Protein AF-A0A432VBC2-F1 (afdb_monomer)

Solvent-accessible surface area (backbone atoms only — not comparable to full-atom values): 9838 Å² total; per-residue (Å²): 140,80,86,86,80,74,82,77,76,83,78,75,74,73,77,73,77,77,76,70,51,70,34,58,51,50,36,51,33,44,77,70,64,77,43,57,93,81,59,48,71,68,57,42,30,74,75,68,37,83,81,36,62,68,43,46,48,53,22,44,43,55,46,12,34,70,56,11,18,42,37,35,25,32,56,74,73,73,9,32,51,72,54,74,45,86,41,68,67,72,91,76,52,65,67,57,53,48,61,69,42,47,63,59,52,52,54,52,50,53,52,51,53,49,55,53,55,75,70,49,62,98,84,70,77,83,91,63,80,79,76,68,44,40,34,41,33,26,39,30,56,68,74,91,51,84,87,44,34,39,72,54,45,66,74,60,28,43,83,71,46,75,51,75,92

Radius of gyration: 25.0 Å; Cα contacts (8 Å, |Δi|>4): 204; chains: 1; bounding box: 73×40×91 Å

Sequence (165 aa):
MIDTTVPAANNRIRRKAFRLSKIDDIYRDLVAGEISVRTTLADLCARYGSDPWRDYKEALRDYGCDHGCLVMADDENGGRYVSMMEHFGGDITPEEAGAYFSARLAEYRERDKAAEIESLPDNVVRLHPPKRTRFSIYRLPIGDYSKDTTAFFEERGEFIWQTYA

Mean predicted aligned error: 11.87 Å

Secondary structure (DSSP, 8-state):
---------------------HHHHHHHHHHTTSS-TT--HHHHHHHH-S--HHHHHHHHHHHHHHHEEEEEEETTTTSEEEEEEEE-SS---HHHHHHHHHHHHHHHHHHHHHHHHHHS-TT---SSPPPPPEEEEEEEESS--TT--HHHHHHHSEEEEEEE-

Nearest PDB structures (foldseek):
  3t1r-assembly2_C  TM=2.236E-01  e=2.929E+00  Thermus thermophilus HB8
  3t1x-assembly1_A-2  TM=2.284E-01  e=4.773E+00  Thermus thermophilus HB8
  3t1q-assembly1_B  TM=2.571E-01  e=7.777E+00  Thermus thermophilus HB8
  1j3w-assembly1_B  TM=2.234E-01  e=6.476E+00  Thermus thermophilus HB8

Foldseek 3Di:
DDDDDDPPDPPPPVPPPPPDDLLRVLLVCCVVVVDFLPRDPVNLCVVRNPDCLVSNLVSFAVLLQAAWWKWKFWVVVQQFTQDIGDHHHDADAPVRVCVVCVVSVVVSVVVVVVVVVVPDDPPDDDPDDPDWTKMWMWRGHDDDCRPPGNVSRVSRTDTRDMDTD

Organism: NCBI:txid1851146

pLDDT: mean 76.45, std 17.21, range [32.84, 96.25]

Structure (mmCIF, N/CA/C/O backbone):
data_AF-A0A432VBC2-F1
#
_entry.id   AF-A0A432VBC2-F1
#
loop_
_atom_site.group_PDB
_atom_site.id
_atom_site.type_symbol
_atom_site.label_atom_id
_atom_site.label_alt_id
_atom_site.label_comp_id
_atom_site.label_asym_id
_atom_site.label_entity_id
_atom_site.label_seq_id
_atom_site.pdbx_PDB_ins_code
_atom_site.Cartn_x
_atom_site.Cartn_y
_atom_site.Cartn_z
_atom_site.occupancy
_atom_site.B_iso_or_equiv
_atom_site.auth_seq_id
_atom_site.auth_comp_id
_atom_site.auth_asym_id
_atom_site.auth_atom_id
_atom_site.pdbx_PDB_model_num
ATOM 1 N N . MET A 1 1 ? 45.782 -6.402 -60.270 1.00 43.72 1 MET A N 1
ATOM 2 C CA . MET A 1 1 ? 44.989 -7.436 -59.578 1.00 43.72 1 MET A CA 1
ATOM 3 C C . MET A 1 1 ? 45.781 -7.889 -58.368 1.00 43.72 1 MET A C 1
ATOM 5 O O . MET A 1 1 ? 46.737 -8.630 -58.535 1.00 43.72 1 MET A O 1
ATOM 9 N N . ILE A 1 2 ? 45.450 -7.366 -57.188 1.00 42.56 2 ILE A N 1
ATOM 10 C CA . ILE A 1 2 ? 45.878 -7.933 -55.906 1.00 42.56 2 ILE A CA 1
ATOM 11 C C . ILE A 1 2 ? 44.597 -8.071 -55.096 1.00 42.56 2 ILE A C 1
ATOM 13 O O . ILE A 1 2 ? 43.849 -7.107 -54.926 1.00 42.56 2 ILE A O 1
ATOM 17 N N . ASP A 1 3 ? 44.326 -9.320 -54.752 1.00 32.84 3 ASP A N 1
ATOM 18 C CA . ASP A 1 3 ? 43.091 -9.826 -54.184 1.00 32.84 3 ASP A CA 1
ATOM 19 C C . ASP A 1 3 ? 42.900 -9.316 -52.750 1.00 32.84 3 ASP A C 1
ATOM 21 O O . ASP A 1 3 ? 43.8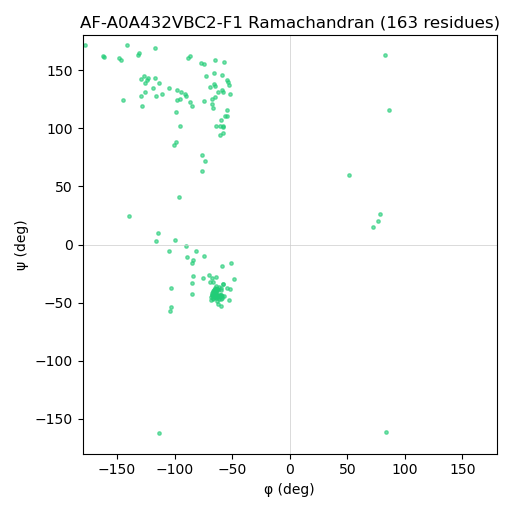40 -9.261 -51.954 1.00 32.84 3 ASP A O 1
ATOM 25 N N . THR A 1 4 ? 41.681 -8.884 -52.446 1.00 43.62 4 THR A N 1
ATOM 26 C CA . THR A 1 4 ? 41.294 -8.238 -51.188 1.00 43.62 4 THR A CA 1
ATOM 27 C C . THR A 1 4 ? 40.605 -9.274 -50.311 1.00 43.62 4 THR A C 1
ATOM 29 O O . THR A 1 4 ? 39.383 -9.381 -50.301 1.00 43.62 4 THR A O 1
ATOM 32 N N . THR A 1 5 ? 41.364 -10.052 -49.542 1.00 44.12 5 THR A N 1
ATOM 33 C CA . THR A 1 5 ? 40.774 -10.938 -48.528 1.00 44.12 5 THR A CA 1
ATOM 34 C C . THR A 1 5 ? 40.853 -10.285 -47.156 1.00 44.12 5 THR A C 1
ATOM 36 O O . THR A 1 5 ? 41.808 -10.466 -46.402 1.00 44.12 5 THR A O 1
ATOM 39 N N . VAL A 1 6 ? 39.820 -9.501 -46.848 1.00 47.31 6 VAL A N 1
ATOM 40 C CA . VAL A 1 6 ? 39.479 -9.073 -45.487 1.00 47.31 6 VAL A CA 1
ATOM 41 C C . VAL A 1 6 ? 39.093 -10.325 -44.688 1.00 47.31 6 VAL A C 1
ATOM 43 O O . VAL A 1 6 ? 38.211 -11.063 -45.135 1.00 47.31 6 VAL A O 1
ATOM 46 N N . PRO A 1 7 ? 39.691 -10.607 -43.518 1.00 42.50 7 PRO A N 1
ATOM 47 C CA . PRO A 1 7 ? 39.194 -11.678 -42.672 1.00 42.50 7 PRO A CA 1
ATOM 48 C C . PRO A 1 7 ? 37.813 -11.282 -42.145 1.00 42.50 7 PRO A C 1
ATOM 50 O O . PRO A 1 7 ? 37.660 -10.284 -41.440 1.00 42.50 7 PRO A O 1
ATOM 53 N N . ALA A 1 8 ? 36.800 -12.067 -42.514 1.00 43.44 8 ALA A N 1
ATOM 54 C CA . ALA A 1 8 ? 35.448 -11.937 -41.999 1.00 43.44 8 ALA A CA 1
ATOM 55 C C . ALA A 1 8 ? 35.488 -12.033 -40.469 1.00 43.44 8 ALA A C 1
ATOM 57 O O . ALA A 1 8 ? 35.775 -13.089 -39.897 1.00 43.44 8 ALA A O 1
ATOM 58 N N . ALA A 1 9 ? 35.221 -10.904 -39.813 1.00 41.41 9 ALA A N 1
ATOM 59 C CA . ALA A 1 9 ? 35.024 -10.828 -38.380 1.00 41.41 9 ALA A CA 1
ATOM 60 C C . ALA A 1 9 ? 33.926 -11.823 -37.999 1.00 41.41 9 ALA A C 1
ATOM 62 O O . ALA A 1 9 ? 32.756 -11.665 -38.354 1.00 41.41 9 ALA A O 1
ATOM 63 N N . ASN A 1 10 ? 34.325 -12.879 -37.298 1.00 40.78 10 ASN A N 1
ATOM 64 C CA . ASN A 1 10 ? 33.444 -13.920 -36.804 1.00 40.78 10 ASN A CA 1
ATOM 65 C C . ASN A 1 10 ? 32.649 -13.346 -35.617 1.00 40.78 10 ASN A C 1
ATOM 67 O O . ASN A 1 10 ? 32.904 -13.649 -34.454 1.00 40.78 10 ASN A O 1
ATOM 71 N N . ASN A 1 11 ? 31.703 -12.452 -35.918 1.00 37.69 11 ASN A N 1
ATOM 72 C CA . ASN A 1 11 ? 30.817 -11.791 -34.968 1.00 37.69 11 ASN A CA 1
ATOM 73 C C . ASN A 1 11 ? 29.715 -12.765 -34.527 1.00 37.69 11 ASN A C 1
ATOM 75 O O . ASN A 1 11 ? 28.521 -12.555 -34.733 1.00 37.69 11 ASN A O 1
ATOM 79 N N . ARG A 1 12 ? 30.110 -13.858 -33.867 1.00 38.84 12 ARG A N 1
ATOM 80 C CA . ARG A 1 12 ? 29.201 -14.584 -32.980 1.00 38.84 12 ARG A CA 1
ATOM 81 C C . ARG A 1 12 ? 29.088 -13.782 -31.693 1.00 38.84 12 ARG A C 1
ATOM 83 O O . ARG A 1 12 ? 29.667 -14.137 -30.668 1.00 38.84 12 ARG A O 1
ATOM 90 N N . ILE A 1 13 ? 28.312 -12.700 -31.757 1.00 41.78 13 ILE A N 1
ATOM 91 C CA . ILE A 1 13 ? 27.735 -12.075 -30.571 1.00 41.78 13 ILE A CA 1
ATOM 92 C C . ILE A 1 13 ? 26.862 -13.158 -29.939 1.00 41.78 13 ILE A C 1
ATOM 94 O O . ILE A 1 13 ? 25.719 -13.386 -30.335 1.00 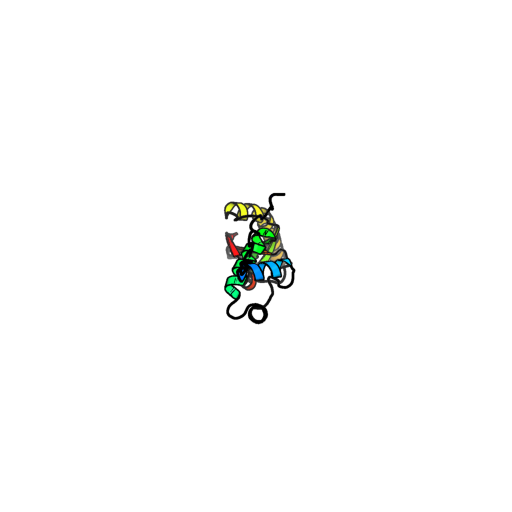41.78 13 ILE A O 1
ATOM 98 N N . ARG A 1 14 ? 27.437 -13.897 -28.986 1.00 39.81 14 ARG A N 1
ATOM 99 C CA . ARG A 1 14 ? 26.673 -14.719 -28.057 1.00 39.81 14 ARG A CA 1
ATOM 100 C C . ARG A 1 14 ? 25.734 -13.748 -27.356 1.00 39.81 14 ARG A C 1
ATOM 102 O O . ARG A 1 14 ? 26.172 -13.011 -26.476 1.00 39.81 14 ARG A O 1
ATOM 109 N N . ARG A 1 15 ? 24.464 -13.712 -27.767 1.00 40.88 15 ARG A N 1
ATOM 110 C CA . ARG A 1 15 ? 23.404 -13.083 -26.982 1.00 40.88 15 ARG A CA 1
ATOM 111 C C . ARG A 1 15 ? 23.406 -13.807 -25.638 1.00 40.88 15 ARG A C 1
ATOM 113 O O . ARG A 1 15 ? 22.872 -14.907 -25.528 1.00 40.88 15 ARG A O 1
ATOM 120 N N . LYS A 1 16 ? 24.090 -13.245 -24.637 1.00 38.31 16 LYS A N 1
ATOM 121 C CA . LYS A 1 16 ? 23.841 -13.601 -23.244 1.00 38.31 16 LYS A CA 1
ATOM 122 C C . LYS A 1 16 ? 22.377 -13.250 -23.035 1.00 38.31 16 LYS A C 1
ATOM 124 O O . LYS A 1 16 ? 22.033 -12.073 -23.039 1.00 38.31 16 LYS A O 1
ATOM 129 N N . ALA A 1 17 ? 21.522 -14.262 -22.945 1.00 40.94 17 ALA A N 1
ATOM 130 C CA . ALA A 1 17 ? 20.209 -14.076 -22.366 1.00 40.94 17 ALA A CA 1
ATOM 131 C C . ALA A 1 17 ? 20.467 -13.546 -20.953 1.00 40.94 17 ALA A C 1
ATOM 133 O O . ALA A 1 17 ? 20.917 -14.295 -20.084 1.00 40.94 17 ALA A O 1
ATOM 134 N N . PHE A 1 18 ? 20.308 -12.237 -20.757 1.00 45.28 18 PHE A N 1
ATOM 135 C CA . PHE A 1 18 ? 20.136 -11.689 -19.425 1.00 45.28 18 PHE A CA 1
ATOM 136 C C . PHE A 1 18 ? 18.870 -12.364 -18.910 1.00 45.28 18 PHE A C 1
ATOM 138 O O . PHE A 1 18 ? 17.773 -12.066 -19.378 1.00 45.28 18 PHE A O 1
ATOM 145 N N . ARG A 1 19 ? 19.031 -13.375 -18.051 1.00 50.12 19 ARG A N 1
ATOM 146 C CA . ARG A 1 19 ? 17.916 -13.850 -17.242 1.00 50.12 19 ARG A CA 1
ATOM 147 C C . ARG A 1 19 ? 17.578 -12.673 -16.347 1.00 50.12 19 ARG A C 1
ATOM 149 O O . ARG A 1 19 ? 18.345 -12.368 -15.439 1.00 50.12 19 ARG A O 1
ATOM 156 N N . LEU A 1 20 ? 16.511 -11.973 -16.709 1.00 63.34 20 LEU A N 1
ATOM 157 C CA . LEU A 1 20 ? 15.881 -10.997 -15.841 1.00 63.34 20 LEU A CA 1
ATOM 158 C C . LEU A 1 20 ? 15.554 -11.708 -14.525 1.00 63.34 20 LEU A C 1
ATOM 160 O O . LEU A 1 20 ? 15.284 -12.916 -14.511 1.00 63.34 20 LEU A O 1
ATOM 164 N N . SER A 1 21 ? 15.731 -11.001 -13.415 1.00 86.50 21 SER A N 1
ATOM 165 C CA . SER A 1 21 ? 15.421 -11.565 -12.108 1.00 86.50 21 SER A CA 1
ATOM 166 C C . SER A 1 21 ? 13.914 -11.832 -12.019 1.00 86.50 21 SER A C 1
ATOM 168 O O . SER A 1 21 ? 13.126 -11.229 -12.747 1.00 86.50 21 SER A O 1
ATOM 170 N N . LYS A 1 22 ? 13.486 -12.723 -11.117 1.00 89.81 22 LYS A N 1
ATOM 171 C CA . LYS A 1 22 ? 12.048 -12.967 -10.908 1.00 89.81 22 LYS A CA 1
ATOM 172 C C . LYS A 1 22 ? 11.318 -11.669 -10.522 1.00 89.81 22 LYS A C 1
ATOM 174 O O . LYS A 1 22 ? 10.189 -11.463 -10.946 1.00 89.81 22 LYS A O 1
ATOM 179 N N . ILE A 1 23 ? 11.988 -10.780 -9.786 1.00 93.25 23 ILE A N 1
ATOM 180 C CA . ILE A 1 23 ? 11.494 -9.440 -9.439 1.00 93.25 23 ILE A CA 1
ATOM 181 C C . ILE A 1 23 ? 11.205 -8.630 -10.713 1.00 93.25 23 ILE A C 1
ATOM 183 O O . ILE A 1 23 ? 10.115 -8.085 -10.846 1.00 93.25 23 ILE A O 1
ATOM 187 N N . ASP A 1 24 ? 12.117 -8.628 -11.693 1.00 92.38 24 ASP A N 1
ATOM 188 C CA . ASP A 1 24 ? 11.935 -7.912 -12.968 1.00 92.38 24 ASP A CA 1
ATOM 189 C C . ASP A 1 24 ? 10.801 -8.488 -13.834 1.00 92.38 24 ASP A C 1
ATOM 191 O O . ASP A 1 24 ? 10.202 -7.770 -14.640 1.00 92.38 24 ASP A O 1
ATOM 195 N N . ASP A 1 25 ? 10.558 -9.801 -13.761 1.00 93.62 25 ASP A N 1
ATOM 196 C CA . ASP A 1 25 ? 9.414 -10.445 -14.423 1.00 93.62 25 ASP A CA 1
ATOM 197 C C . ASP A 1 25 ? 8.100 -10.014 -13.750 1.00 93.62 25 ASP A C 1
ATOM 199 O O . ASP A 1 25 ? 7.178 -9.565 -14.429 1.00 93.62 25 ASP A O 1
ATOM 203 N N . ILE A 1 26 ? 8.039 -10.066 -12.415 1.00 95.44 26 ILE A N 1
ATOM 204 C CA . ILE A 1 26 ? 6.867 -9.646 -11.634 1.00 95.44 26 ILE A CA 1
ATOM 205 C C . ILE A 1 26 ? 6.564 -8.159 -11.852 1.00 95.44 26 ILE A C 1
ATOM 207 O O . ILE A 1 26 ? 5.415 -7.794 -12.088 1.00 95.44 26 ILE A O 1
ATOM 211 N N . TYR A 1 27 ? 7.580 -7.296 -11.813 1.00 94.81 27 TYR A N 1
ATOM 212 C CA . TYR A 1 27 ? 7.417 -5.863 -12.049 1.00 94.81 27 TYR A CA 1
ATOM 213 C C . TYR A 1 27 ? 6.824 -5.593 -13.438 1.00 94.81 27 TYR A C 1
ATOM 215 O O . TYR A 1 27 ? 5.890 -4.806 -13.579 1.00 94.81 27 TYR A O 1
ATOM 223 N N . ARG A 1 28 ? 7.311 -6.279 -14.481 1.00 94.88 28 ARG A N 1
ATOM 224 C CA . ARG A 1 28 ? 6.755 -6.136 -15.838 1.00 94.88 28 ARG A CA 1
ATOM 225 C C . ARG A 1 28 ? 5.303 -6.587 -15.928 1.00 94.88 28 ARG A C 1
ATOM 227 O O . ARG A 1 28 ? 4.520 -5.930 -16.609 1.00 94.88 28 ARG A O 1
ATOM 234 N N . ASP A 1 29 ? 4.941 -7.656 -15.231 1.00 96.25 29 ASP A N 1
ATOM 235 C CA . ASP A 1 29 ? 3.558 -8.129 -15.191 1.00 96.25 29 ASP A CA 1
ATOM 236 C C . ASP A 1 29 ? 2.636 -7.166 -14.416 1.00 96.25 29 ASP A C 1
ATOM 238 O O . ASP A 1 29 ? 1.476 -7.005 -14.797 1.00 96.25 29 ASP A O 1
ATOM 242 N N . LEU A 1 30 ? 3.141 -6.474 -13.385 1.00 94.69 30 LEU A N 1
ATOM 243 C CA . LEU A 1 30 ? 2.426 -5.375 -12.718 1.00 94.69 30 LEU A CA 1
ATOM 244 C C . LEU A 1 30 ? 2.179 -4.205 -13.682 1.00 94.69 30 LEU A C 1
ATOM 246 O O . LEU A 1 30 ? 1.043 -3.752 -13.808 1.00 94.69 30 LEU A O 1
ATOM 250 N N . VAL A 1 31 ? 3.210 -3.762 -14.413 1.00 93.94 31 VAL A N 1
ATOM 251 C CA . VAL A 1 31 ? 3.104 -2.689 -15.427 1.00 93.94 31 VAL A CA 1
ATOM 252 C C . VAL A 1 31 ? 2.113 -3.057 -16.535 1.00 93.94 31 VAL A C 1
ATOM 254 O O . VAL A 1 31 ? 1.360 -2.208 -17.009 1.00 93.94 31 VAL A O 1
ATOM 257 N N . ALA A 1 32 ? 2.100 -4.324 -16.953 1.00 94.81 32 ALA A N 1
ATOM 258 C CA . ALA A 1 32 ? 1.184 -4.826 -17.972 1.00 94.81 32 ALA A CA 1
ATOM 259 C C . ALA A 1 32 ? -0.265 -4.995 -17.471 1.00 94.81 32 ALA A C 1
ATOM 261 O O . ALA A 1 32 ? -1.159 -5.230 -18.282 1.00 94.81 32 ALA A O 1
ATOM 262 N N . GLY A 1 33 ? -0.511 -4.882 -16.159 1.00 92.88 33 GLY A N 1
ATOM 263 C CA . GLY A 1 33 ? -1.822 -5.124 -15.549 1.00 92.88 33 GLY A CA 1
ATOM 264 C C . GLY A 1 33 ? -2.221 -6.603 -15.497 1.00 92.88 33 GLY A C 1
ATOM 265 O O . GLY A 1 33 ? -3.385 -6.923 -15.268 1.00 92.88 33 GLY A O 1
ATOM 266 N N . GLU A 1 34 ? -1.266 -7.508 -15.705 1.00 95.81 34 GLU A N 1
ATOM 267 C CA . GLU A 1 34 ? -1.469 -8.959 -15.684 1.00 95.81 34 GLU A CA 1
ATOM 268 C C . GLU A 1 34 ? -1.627 -9.506 -14.260 1.00 95.81 34 GLU A C 1
ATOM 270 O O . GLU A 1 34 ? -2.289 -10.518 -14.024 1.00 95.81 34 GLU A O 1
ATOM 275 N N . ILE A 1 35 ? -1.004 -8.824 -13.303 1.00 95.38 35 ILE A N 1
ATOM 276 C CA . ILE A 1 35 ? -1.174 -9.028 -11.869 1.00 95.38 35 ILE A CA 1
ATOM 277 C C . ILE A 1 35 ? -1.403 -7.670 -11.201 1.00 95.38 35 ILE A C 1
ATOM 279 O O . ILE A 1 35 ? -1.138 -6.617 -11.774 1.00 95.38 35 ILE A O 1
ATOM 283 N N . SER A 1 36 ? -1.915 -7.680 -9.975 1.00 93.69 36 SER A N 1
ATOM 284 C CA . SER A 1 36 ? -2.196 -6.475 -9.195 1.00 93.69 36 SER A CA 1
ATOM 285 C C . SER A 1 36 ? -1.857 -6.708 -7.732 1.00 93.69 36 SER A C 1
ATOM 287 O O . SER A 1 36 ? -1.681 -7.850 -7.322 1.00 93.69 36 SER A O 1
ATOM 289 N N . VAL A 1 37 ? -1.897 -5.651 -6.917 1.00 93.19 37 VAL A N 1
ATOM 290 C CA . VAL A 1 37 ? -1.725 -5.724 -5.453 1.00 93.19 37 VAL A CA 1
ATOM 291 C C . VAL A 1 37 ? -2.586 -6.812 -4.778 1.00 93.19 37 VAL A C 1
ATOM 293 O O . VAL A 1 37 ? -2.169 -7.402 -3.777 1.00 93.19 37 VAL A O 1
ATOM 296 N N . ARG A 1 38 ? -3.756 -7.132 -5.352 1.00 93.31 38 ARG A N 1
ATOM 297 C CA . ARG A 1 38 ? -4.712 -8.133 -4.846 1.00 93.31 38 ARG A CA 1
ATOM 298 C C . ARG A 1 38 ? -4.500 -9.550 -5.382 1.00 93.31 38 ARG A C 1
ATOM 300 O O . ARG A 1 38 ? -5.236 -10.447 -4.978 1.00 93.31 38 ARG A O 1
ATOM 307 N N . THR A 1 39 ? -3.519 -9.781 -6.254 1.00 94.69 39 THR A N 1
ATOM 308 C CA . THR A 1 39 ? -3.213 -11.127 -6.757 1.00 94.69 39 THR A CA 1
ATOM 309 C C . THR A 1 39 ? -2.873 -12.059 -5.591 1.00 94.69 39 THR A C 1
ATOM 311 O O . THR A 1 39 ? -2.136 -11.692 -4.670 1.00 94.69 39 THR A O 1
ATOM 314 N N . THR A 1 40 ? -3.457 -13.258 -5.578 1.00 93.38 40 THR A N 1
ATOM 315 C CA . THR A 1 40 ? -3.312 -14.184 -4.449 1.00 93.38 40 THR A CA 1
ATOM 316 C C . THR A 1 40 ? -1.954 -14.884 -4.469 1.00 93.38 40 THR A C 1
ATOM 318 O O . THR A 1 40 ? -1.347 -15.053 -5.526 1.00 93.38 40 THR A O 1
ATOM 321 N N . LEU A 1 41 ? -1.483 -15.363 -3.311 1.00 92.38 41 LEU A N 1
ATOM 322 C CA . LEU A 1 41 ? -0.256 -16.166 -3.251 1.00 92.38 41 LEU A CA 1
ATOM 323 C C . LEU A 1 41 ? -0.351 -17.428 -4.125 1.00 92.38 41 LEU A C 1
ATOM 325 O O . LEU A 1 41 ? 0.643 -17.831 -4.719 1.00 92.38 41 LEU A O 1
ATOM 329 N N . ALA A 1 42 ? -1.535 -18.036 -4.236 1.00 94.25 42 ALA A N 1
ATOM 330 C CA . ALA A 1 42 ? -1.739 -19.220 -5.067 1.00 94.25 42 ALA A CA 1
ATOM 331 C C . ALA A 1 42 ? -1.520 -18.911 -6.559 1.00 94.25 42 ALA A C 1
ATOM 333 O O . ALA A 1 42 ? -0.812 -19.658 -7.234 1.00 94.25 42 ALA A O 1
ATOM 334 N N . ASP A 1 43 ? -2.050 -17.785 -7.044 1.00 95.88 43 ASP A N 1
ATOM 335 C CA . ASP A 1 43 ? -1.875 -17.344 -8.434 1.00 95.88 43 ASP A CA 1
ATOM 336 C C . ASP A 1 43 ? -0.420 -16.969 -8.724 1.00 95.88 43 ASP A C 1
ATOM 338 O O . ASP A 1 43 ? 0.133 -17.338 -9.762 1.00 95.88 43 ASP A O 1
ATOM 342 N N . LEU A 1 44 ? 0.238 -16.296 -7.773 1.00 95.19 44 LEU A N 1
ATOM 343 C CA . LEU A 1 44 ? 1.665 -16.001 -7.872 1.00 95.19 44 LEU A CA 1
ATOM 344 C C . LEU A 1 44 ? 2.486 -17.295 -7.932 1.00 95.19 44 LEU A C 1
ATOM 346 O O . LEU A 1 44 ? 3.399 -17.401 -8.748 1.00 95.19 44 LEU A O 1
ATOM 350 N N . CYS A 1 45 ? 2.161 -18.294 -7.105 1.00 94.81 45 CYS A N 1
ATOM 351 C CA . CYS A 1 45 ? 2.847 -19.586 -7.109 1.00 94.81 45 CYS A CA 1
ATOM 352 C C . CYS A 1 45 ? 2.641 -20.336 -8.430 1.00 94.81 45 CYS A C 1
ATOM 354 O O . CYS A 1 45 ? 3.576 -20.943 -8.951 1.00 94.81 45 CYS A O 1
ATOM 356 N N . ALA A 1 46 ? 1.431 -20.277 -8.991 1.00 94.69 46 ALA A N 1
ATOM 357 C CA . ALA A 1 46 ? 1.121 -20.881 -10.281 1.00 94.69 46 ALA A CA 1
ATOM 358 C C . ALA A 1 46 ? 1.918 -20.237 -11.427 1.00 94.69 46 ALA A C 1
ATOM 360 O O . ALA A 1 46 ? 2.336 -20.939 -12.348 1.00 94.69 46 ALA A O 1
ATOM 361 N N . ARG A 1 47 ? 2.154 -18.919 -11.364 1.00 94.81 47 ARG A N 1
ATOM 362 C CA . ARG A 1 47 ? 2.866 -18.170 -12.409 1.00 94.81 47 ARG A CA 1
ATOM 363 C C . ARG A 1 47 ? 4.390 -18.212 -12.261 1.00 94.81 47 ARG A C 1
ATOM 365 O O . ARG A 1 47 ? 5.085 -18.397 -13.256 1.00 94.81 47 ARG A O 1
ATOM 372 N N . TYR A 1 48 ? 4.916 -18.063 -11.046 1.00 93.69 48 TYR A N 1
ATOM 373 C CA . TYR A 1 48 ? 6.351 -17.851 -10.806 1.00 93.69 48 TYR A CA 1
ATOM 374 C C . TYR A 1 48 ? 7.044 -18.976 -10.020 1.00 93.69 48 TYR A C 1
ATOM 376 O O . TYR A 1 48 ? 8.240 -18.883 -9.721 1.00 93.69 48 TYR A O 1
ATOM 384 N N . GLY A 1 49 ? 6.321 -20.049 -9.694 1.00 90.56 49 GLY A N 1
ATOM 385 C CA . GLY A 1 49 ? 6.841 -21.193 -8.950 1.00 90.56 49 GLY A CA 1
ATOM 386 C C . GLY A 1 49 ? 6.839 -20.983 -7.436 1.00 90.56 49 GLY A C 1
ATOM 387 O O . GLY A 1 49 ? 6.119 -20.147 -6.902 1.00 90.56 49 GLY A O 1
ATOM 388 N N . SER A 1 50 ? 7.629 -21.778 -6.715 1.00 87.38 50 SER A N 1
ATOM 389 C CA . SER A 1 50 ? 7.621 -21.783 -5.249 1.00 87.38 50 SER A CA 1
ATOM 390 C C . SER A 1 50 ? 8.117 -20.468 -4.641 1.00 87.38 50 SER A C 1
ATOM 392 O O . SER A 1 50 ? 9.144 -19.937 -5.070 1.00 87.38 50 SER A O 1
ATOM 394 N N . ASP A 1 51 ? 7.422 -20.028 -3.591 1.00 85.31 51 ASP A N 1
ATOM 395 C CA . ASP A 1 51 ? 7.748 -18.864 -2.756 1.00 85.31 51 ASP A CA 1
ATOM 396 C C . ASP A 1 51 ? 8.015 -17.561 -3.541 1.00 85.31 51 ASP A C 1
ATOM 398 O O . ASP A 1 51 ? 9.101 -16.985 -3.483 1.00 85.31 51 ASP A O 1
ATOM 402 N N . PRO A 1 52 ? 7.037 -17.073 -4.325 1.00 92.19 52 PRO A N 1
ATOM 403 C CA . PRO A 1 52 ? 7.166 -15.815 -5.053 1.00 92.19 52 PRO A CA 1
ATOM 404 C C . PRO A 1 52 ? 6.884 -14.603 -4.163 1.00 92.19 52 PRO A C 1
ATOM 406 O O . PRO A 1 52 ? 7.018 -13.477 -4.622 1.00 92.19 52 PRO A O 1
ATOM 409 N N . TRP A 1 53 ? 6.450 -14.810 -2.916 1.00 91.81 53 TRP A N 1
ATOM 410 C CA . TRP A 1 53 ? 5.885 -13.754 -2.082 1.00 91.81 53 TRP A CA 1
ATOM 411 C C . TRP A 1 53 ? 6.896 -12.662 -1.754 1.00 91.81 53 TRP A C 1
ATOM 413 O O . TRP A 1 53 ? 6.591 -11.476 -1.843 1.00 91.81 53 TRP A O 1
ATOM 423 N N . ARG A 1 54 ? 8.124 -13.068 -1.420 1.00 91.31 54 ARG A N 1
ATOM 424 C CA . ARG A 1 54 ? 9.219 -12.138 -1.150 1.00 91.31 54 ARG A CA 1
ATOM 425 C C . ARG A 1 54 ? 9.552 -11.295 -2.381 1.00 91.31 54 ARG A C 1
ATOM 427 O O . ARG A 1 54 ? 9.570 -10.073 -2.279 1.00 91.31 54 ARG A O 1
ATOM 434 N N . ASP A 1 55 ? 9.764 -11.954 -3.520 1.00 93.44 55 ASP A N 1
ATOM 435 C CA . ASP A 1 55 ? 10.080 -11.301 -4.796 1.00 93.44 55 ASP A CA 1
ATOM 436 C C . ASP A 1 55 ? 8.932 -10.367 -5.231 1.00 93.44 55 ASP A C 1
ATOM 438 O O . ASP A 1 55 ? 9.157 -9.272 -5.739 1.00 93.44 55 ASP A O 1
ATOM 442 N N . TYR A 1 56 ? 7.689 -10.775 -4.967 1.00 93.75 56 TYR A N 1
ATOM 443 C CA . TYR A 1 56 ? 6.485 -10.002 -5.247 1.00 93.75 56 TYR A CA 1
ATOM 444 C C . TYR A 1 56 ? 6.358 -8.748 -4.386 1.00 93.75 56 TYR A C 1
ATOM 446 O O . TYR A 1 56 ? 6.039 -7.687 -4.915 1.00 93.75 56 TYR A O 1
ATOM 454 N N . LYS A 1 57 ? 6.641 -8.833 -3.080 1.00 91.38 57 LYS A N 1
ATOM 455 C CA . LYS A 1 57 ? 6.651 -7.651 -2.205 1.00 91.38 57 LYS A CA 1
ATOM 456 C C . LYS A 1 57 ? 7.722 -6.646 -2.620 1.00 91.38 57 LYS A C 1
ATOM 458 O O . LYS A 1 57 ? 7.470 -5.448 -2.570 1.00 91.38 57 LYS A O 1
ATOM 463 N N . GLU A 1 58 ? 8.889 -7.127 -3.039 1.00 91.25 58 GLU A N 1
ATOM 464 C CA . GLU A 1 58 ? 9.964 -6.264 -3.534 1.00 91.25 58 GLU A CA 1
ATOM 465 C C . GLU A 1 58 ? 9.564 -5.574 -4.846 1.00 91.25 58 GLU A C 1
ATOM 467 O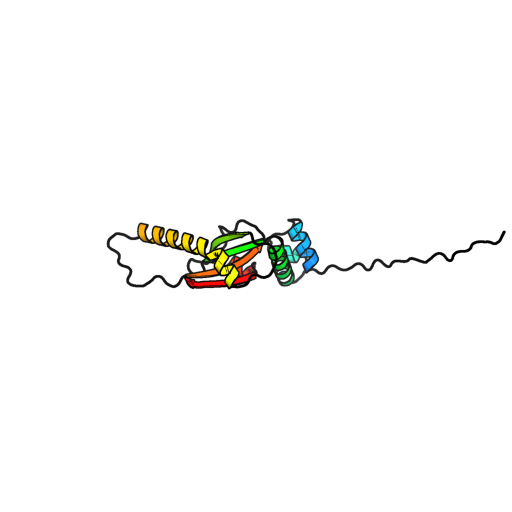 O . GLU A 1 58 ? 9.638 -4.352 -4.939 1.00 91.25 58 GLU A O 1
ATOM 472 N N . ALA A 1 59 ? 9.002 -6.318 -5.803 1.00 93.12 59 ALA A N 1
ATOM 473 C CA . ALA A 1 59 ? 8.486 -5.741 -7.044 1.00 93.12 59 ALA A CA 1
ATOM 474 C C . ALA A 1 59 ? 7.327 -4.752 -6.808 1.00 93.12 59 ALA A C 1
ATOM 476 O O . ALA A 1 59 ? 7.264 -3.715 -7.464 1.00 93.12 59 ALA A O 1
ATOM 477 N N . LEU A 1 60 ? 6.417 -5.041 -5.869 1.00 92.31 60 LEU A N 1
ATOM 478 C CA . LEU A 1 60 ? 5.333 -4.129 -5.489 1.00 92.31 60 LEU A CA 1
ATOM 479 C C . LEU A 1 60 ? 5.849 -2.835 -4.864 1.00 92.31 60 LEU A C 1
ATOM 481 O O . LEU A 1 60 ? 5.264 -1.783 -5.114 1.00 92.31 60 LEU A O 1
ATOM 485 N N . ARG A 1 61 ? 6.905 -2.910 -4.045 1.00 89.44 61 ARG A N 1
ATOM 486 C CA . ARG A 1 61 ? 7.549 -1.729 -3.465 1.00 89.44 61 ARG A CA 1
ATOM 487 C C . ARG A 1 61 ? 8.065 -0.824 -4.573 1.00 89.44 61 ARG A C 1
ATOM 489 O O . ARG A 1 61 ? 7.718 0.353 -4.609 1.00 89.44 61 ARG A O 1
ATOM 496 N N . ASP A 1 62 ? 8.846 -1.394 -5.483 1.00 89.81 62 ASP A N 1
ATOM 497 C CA . ASP A 1 62 ? 9.470 -0.649 -6.572 1.00 89.81 62 ASP A CA 1
ATOM 498 C C . ASP A 1 62 ? 8.389 -0.072 -7.508 1.00 89.81 62 ASP A C 1
ATOM 500 O O . ASP A 1 62 ? 8.391 1.118 -7.814 1.00 89.81 62 ASP A O 1
ATOM 504 N N . TYR A 1 63 ? 7.368 -0.866 -7.848 1.00 91.06 63 TYR A N 1
ATOM 505 C CA . TYR A 1 63 ? 6.226 -0.403 -8.641 1.00 91.06 63 TYR A CA 1
ATOM 506 C C . TYR A 1 63 ? 5.414 0.690 -7.927 1.00 91.06 63 TYR A C 1
ATOM 508 O O . TYR A 1 63 ? 4.973 1.650 -8.554 1.00 91.06 63 TYR A O 1
ATOM 516 N N . GLY A 1 64 ? 5.235 0.590 -6.608 1.00 89.75 64 GLY A N 1
ATOM 517 C CA . GLY A 1 64 ? 4.609 1.629 -5.790 1.00 89.75 64 GLY A CA 1
ATOM 518 C C . GLY A 1 64 ? 5.446 2.910 -5.697 1.00 89.75 64 GLY A C 1
ATOM 519 O O . GLY A 1 64 ? 4.886 3.992 -5.560 1.00 89.75 64 GLY A O 1
ATOM 520 N N . CYS A 1 65 ? 6.771 2.820 -5.803 1.00 87.00 65 CYS A N 1
ATOM 521 C CA . CYS A 1 65 ? 7.649 3.986 -5.909 1.00 87.00 65 CYS A CA 1
ATOM 522 C C . CYS A 1 65 ? 7.446 4.738 -7.231 1.00 87.00 65 CYS A C 1
ATOM 524 O O . CYS A 1 65 ? 7.420 5.971 -7.243 1.00 87.00 65 CYS A O 1
ATOM 526 N N . ASP A 1 66 ? 7.300 3.997 -8.327 1.00 88.25 66 ASP A N 1
ATOM 527 C CA . ASP A 1 66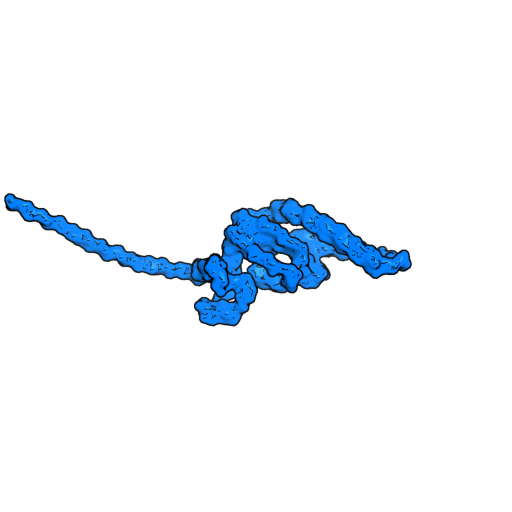 ? 7.225 4.560 -9.677 1.00 88.25 66 ASP A CA 1
ATOM 528 C C . ASP A 1 66 ? 5.807 5.004 -10.067 1.00 88.25 66 ASP A C 1
ATOM 530 O O . ASP A 1 66 ? 5.630 5.972 -10.811 1.00 88.25 66 ASP A O 1
ATOM 534 N N . HIS A 1 67 ? 4.786 4.297 -9.573 1.00 86.44 67 HIS A N 1
ATOM 535 C CA . HIS A 1 67 ? 3.399 4.381 -10.048 1.00 86.44 67 HIS A CA 1
ATOM 536 C C . HIS A 1 67 ? 2.363 4.334 -8.913 1.00 86.44 67 HIS A C 1
ATOM 538 O O . HIS A 1 67 ? 1.224 3.895 -9.109 1.00 86.44 67 HIS A O 1
ATOM 544 N N . GLY A 1 68 ? 2.762 4.720 -7.702 1.00 86.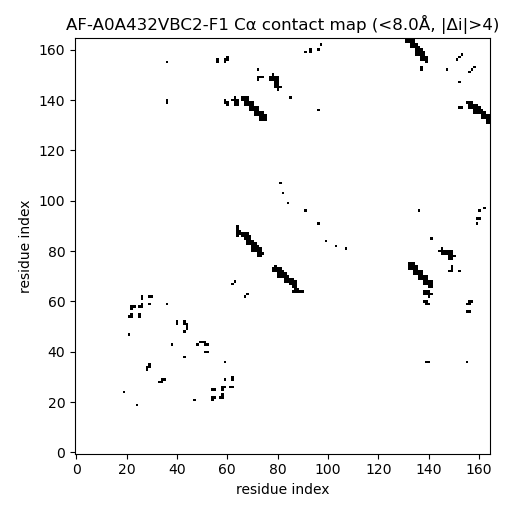69 68 GLY A N 1
ATOM 545 C CA . GLY A 1 68 ? 1.965 4.499 -6.509 1.00 86.69 68 GLY A CA 1
ATOM 546 C C . GLY A 1 68 ? 1.426 5.737 -5.815 1.00 86.69 68 GLY A C 1
ATOM 547 O O . GLY A 1 68 ? 1.259 6.832 -6.350 1.00 86.69 68 GLY A O 1
ATOM 548 N N . CYS A 1 69 ? 1.050 5.477 -4.579 1.00 87.50 69 CYS A N 1
ATOM 549 C CA . CYS A 1 69 ? 0.428 6.396 -3.665 1.00 87.50 69 CYS A CA 1
ATOM 550 C C . CYS A 1 69 ? 0.849 6.039 -2.243 1.00 87.50 69 CYS A C 1
ATOM 552 O O . CYS A 1 69 ? 1.271 4.915 -1.944 1.00 87.50 69 CYS A O 1
ATOM 554 N N . LEU A 1 70 ? 0.697 7.009 -1.357 1.00 88.38 70 LEU A N 1
ATOM 555 C CA . LEU A 1 70 ? 0.729 6.775 0.071 1.00 88.38 70 LEU A CA 1
ATOM 556 C C . LEU A 1 70 ? -0.706 6.595 0.558 1.00 88.38 70 LEU A C 1
ATOM 558 O O . LEU A 1 70 ? -1.585 7.399 0.243 1.00 88.38 70 LEU A O 1
ATOM 562 N N . VAL A 1 71 ? -0.934 5.546 1.338 1.00 88.94 71 VAL A N 1
ATOM 563 C CA . VAL A 1 71 ? -2.230 5.181 1.908 1.00 88.94 71 VAL A CA 1
ATOM 564 C C . VAL A 1 71 ? -2.141 5.267 3.422 1.00 88.94 71 VAL A C 1
ATOM 566 O O . VAL A 1 71 ? -1.252 4.672 4.024 1.00 88.94 71 VAL A O 1
ATOM 569 N N . MET A 1 72 ? -3.074 5.987 4.039 1.00 88.19 72 MET A N 1
ATOM 570 C CA . MET A 1 72 ? -3.205 6.059 5.491 1.00 88.19 72 MET A CA 1
ATOM 571 C C . MET A 1 72 ? -4.287 5.097 5.981 1.00 88.19 72 MET A C 1
ATOM 573 O O . MET A 1 72 ? -5.405 5.104 5.457 1.00 88.19 72 MET A O 1
ATOM 577 N N . ALA A 1 73 ? -3.966 4.336 7.024 1.00 87.69 73 ALA A N 1
ATOM 578 C CA . ALA A 1 73 ? -4.883 3.463 7.743 1.00 87.69 73 ALA A CA 1
ATOM 579 C C . ALA A 1 73 ? -5.039 3.903 9.207 1.00 87.69 73 ALA A C 1
ATOM 581 O O . ALA A 1 73 ? -4.076 4.354 9.828 1.00 87.69 73 ALA A O 1
ATOM 582 N N . ASP A 1 74 ? -6.252 3.776 9.741 1.00 85.06 74 ASP A N 1
ATOM 583 C CA . ASP A 1 74 ? -6.599 4.016 11.145 1.00 85.06 74 ASP A CA 1
ATOM 584 C C . ASP A 1 74 ? -6.565 2.695 11.917 1.00 85.06 74 ASP A C 1
ATOM 586 O O . ASP A 1 74 ? -7.497 1.889 11.829 1.00 85.06 74 ASP A O 1
ATOM 590 N N . ASP A 1 75 ? -5.490 2.471 12.672 1.00 79.38 75 ASP A N 1
ATOM 591 C CA . ASP A 1 75 ? -5.236 1.198 13.346 1.00 79.38 75 ASP A CA 1
ATOM 592 C C . ASP A 1 75 ? -6.200 0.933 14.510 1.00 79.38 75 ASP A C 1
ATOM 594 O O . ASP A 1 75 ? -6.463 -0.225 14.839 1.00 79.38 75 ASP A O 1
ATOM 598 N N . GLU A 1 76 ? -6.752 1.978 15.132 1.00 74.38 76 GLU A N 1
ATOM 599 C CA . GLU A 1 76 ? -7.623 1.837 16.307 1.00 74.38 76 GLU A CA 1
ATOM 600 C C . GLU A 1 76 ? -9.076 1.538 15.911 1.00 74.38 76 GLU A C 1
ATOM 602 O O . GLU A 1 76 ? -9.790 0.855 16.648 1.00 74.38 76 GLU A O 1
ATOM 607 N N . ASN A 1 77 ? -9.509 1.959 14.719 1.00 67.94 77 ASN A N 1
ATOM 608 C CA . ASN A 1 77 ? -10.858 1.707 14.201 1.00 67.94 77 ASN A CA 1
ATOM 609 C C . ASN A 1 77 ? -10.934 0.484 13.269 1.00 67.94 77 ASN A C 1
ATOM 611 O O . ASN A 1 77 ? -11.628 0.484 12.246 1.00 67.94 77 ASN A O 1
ATOM 615 N N . GLY A 1 78 ? -10.228 -0.591 13.629 1.00 65.88 78 GLY A N 1
ATOM 616 C CA . GLY A 1 78 ? -10.214 -1.845 12.867 1.00 65.88 78 GLY A CA 1
ATOM 617 C C . GLY A 1 78 ? -9.350 -1.793 11.606 1.00 65.88 78 GLY A C 1
ATOM 618 O O . GLY A 1 78 ? -9.542 -2.602 10.696 1.00 65.88 78 GLY A O 1
ATOM 619 N N . GLY A 1 79 ? -8.417 -0.844 11.544 1.00 66.44 79 GLY A N 1
ATOM 620 C CA . GLY A 1 79 ? -7.452 -0.728 10.464 1.00 66.44 79 GLY A CA 1
ATOM 621 C C . GLY A 1 79 ? -7.996 -0.106 9.184 1.00 66.44 79 GLY A C 1
ATOM 622 O O . GLY A 1 79 ? -7.560 -0.462 8.096 1.00 66.44 79 GLY A O 1
ATOM 623 N N . ARG A 1 80 ? -9.027 0.734 9.259 1.00 80.62 80 ARG A N 1
ATOM 624 C CA . ARG A 1 80 ? -9.740 1.179 8.054 1.00 80.62 80 ARG A CA 1
ATOM 625 C C . ARG A 1 80 ? -8.916 2.162 7.235 1.00 80.62 80 ARG A C 1
ATOM 627 O O . ARG A 1 80 ? -8.228 3.017 7.785 1.00 80.62 80 ARG A O 1
ATOM 634 N N . TYR A 1 81 ? -9.060 2.078 5.916 1.00 84.19 81 TYR A N 1
ATOM 635 C CA . TYR A 1 81 ? -8.606 3.117 4.999 1.00 84.19 81 TYR A CA 1
ATOM 636 C C . TYR A 1 81 ? -9.133 4.500 5.412 1.00 84.19 81 TYR A C 1
ATOM 638 O O . TYR A 1 81 ? -10.336 4.688 5.609 1.00 84.19 81 TYR A O 1
ATOM 646 N N . VAL A 1 82 ? -8.229 5.474 5.490 1.00 82.88 82 VAL A N 1
ATOM 647 C CA . VAL A 1 82 ? -8.544 6.873 5.803 1.00 82.88 82 VAL A CA 1
ATOM 648 C C . VAL A 1 82 ? -8.485 7.727 4.545 1.00 82.88 82 VAL A C 1
ATOM 650 O O . VAL A 1 82 ? -9.454 8.403 4.195 1.00 82.88 82 VAL A O 1
ATOM 653 N N . SER A 1 83 ? -7.334 7.720 3.871 1.00 83.81 83 SER A N 1
ATOM 654 C CA . SER A 1 83 ? -7.080 8.561 2.701 1.00 83.81 83 SER A CA 1
ATOM 655 C C . SER A 1 83 ? -5.890 8.056 1.891 1.00 83.81 83 SER A C 1
ATOM 657 O O . SER A 1 83 ? -5.048 7.319 2.406 1.00 83.81 83 SER A O 1
ATOM 659 N N . MET A 1 84 ? -5.810 8.510 0.644 1.00 87.19 84 MET A N 1
ATOM 660 C CA . MET A 1 84 ? -4.719 8.251 -0.285 1.00 87.19 84 MET A CA 1
ATOM 661 C C . MET A 1 84 ? -4.184 9.580 -0.819 1.00 87.19 84 MET A C 1
ATOM 663 O O . MET A 1 84 ? -4.958 10.512 -1.056 1.00 87.19 84 MET A O 1
ATOM 667 N N . MET A 1 85 ? -2.877 9.643 -1.051 1.00 83.56 85 MET A N 1
AT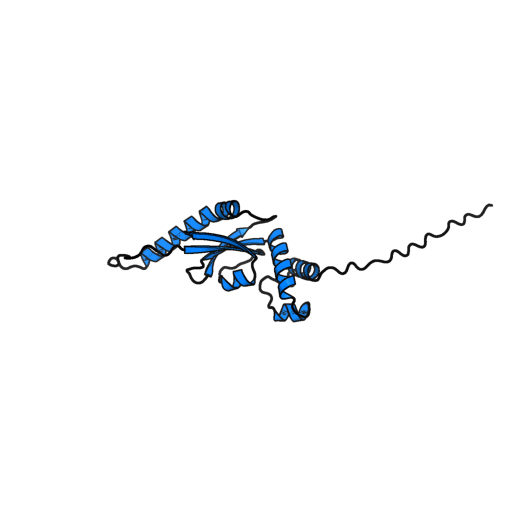OM 668 C CA . MET A 1 85 ? -2.222 10.718 -1.788 1.00 83.56 85 MET A CA 1
ATOM 669 C C . MET A 1 85 ? -1.337 10.119 -2.877 1.00 83.56 85 MET A C 1
ATOM 671 O O . MET A 1 85 ? -0.520 9.246 -2.591 1.00 83.56 85 MET A O 1
ATOM 675 N N . GLU A 1 86 ? -1.499 10.578 -4.118 1.00 84.00 86 GLU A N 1
ATOM 676 C CA . GLU A 1 86 ? -0.587 10.224 -5.210 1.00 84.00 86 GLU A CA 1
ATOM 677 C C . GLU A 1 86 ? 0.842 10.635 -4.839 1.00 84.00 86 GLU A C 1
ATOM 679 O O . GLU A 1 86 ? 1.072 11.757 -4.384 1.00 84.00 86 GLU A O 1
ATOM 684 N N . HIS A 1 87 ? 1.793 9.717 -5.005 1.00 77.94 87 HIS A N 1
ATOM 685 C CA . HIS A 1 87 ? 3.199 9.954 -4.693 1.00 77.94 87 HIS A CA 1
ATOM 686 C C . HIS A 1 87 ? 4.062 9.205 -5.697 1.00 77.94 87 HIS A C 1
ATOM 688 O O . HIS A 1 87 ? 3.949 7.988 -5.825 1.00 77.94 87 HIS A O 1
ATOM 694 N N . PHE A 1 88 ? 4.944 9.938 -6.373 1.00 72.12 88 PHE A N 1
ATOM 695 C CA . PHE A 1 88 ? 5.855 9.389 -7.368 1.00 72.12 88 PHE A CA 1
ATOM 696 C C . PHE A 1 88 ? 7.287 9.767 -7.011 1.00 72.12 88 PHE A C 1
ATOM 698 O O . PHE A 1 88 ? 7.585 10.942 -6.796 1.00 72.12 88 PHE A O 1
ATOM 705 N N . GLY A 1 89 ? 8.175 8.778 -7.031 1.00 62.78 89 GLY A N 1
ATOM 706 C CA . GLY A 1 89 ? 9.612 8.991 -6.956 1.00 62.78 89 GLY A CA 1
ATOM 707 C C . GLY A 1 89 ? 10.157 9.088 -5.533 1.00 62.78 89 GLY A C 1
ATOM 708 O O . GLY A 1 89 ? 9.913 10.043 -4.800 1.00 62.78 89 GLY A O 1
ATOM 709 N N . GLY A 1 90 ? 10.996 8.108 -5.199 1.00 65.44 90 GLY A N 1
ATOM 710 C CA . GLY A 1 90 ? 11.935 8.174 -4.086 1.00 65.44 90 GLY A CA 1
ATOM 711 C C . GLY A 1 90 ? 11.368 7.844 -2.708 1.00 65.44 90 GLY A C 1
ATOM 712 O O . GLY A 1 90 ? 10.156 7.821 -2.460 1.00 65.44 90 GLY A O 1
ATOM 713 N N . ASP A 1 91 ? 12.306 7.566 -1.808 1.00 70.31 91 ASP A N 1
ATOM 714 C CA . ASP A 1 91 ? 12.033 7.418 -0.389 1.00 70.31 91 ASP A CA 1
ATOM 715 C C . ASP A 1 91 ? 11.568 8.734 0.205 1.00 70.31 91 ASP A C 1
ATOM 717 O O . ASP A 1 91 ? 12.103 9.799 -0.091 1.00 70.31 91 ASP A O 1
ATOM 721 N N . ILE A 1 92 ? 10.532 8.626 1.025 1.00 72.56 92 ILE A N 1
ATOM 722 C CA . ILE A 1 92 ? 9.936 9.747 1.725 1.00 72.56 92 ILE A CA 1
ATOM 723 C C . ILE A 1 92 ? 10.369 9.691 3.185 1.00 72.56 92 ILE A C 1
ATOM 725 O O . ILE A 1 92 ? 10.341 8.634 3.820 1.00 72.56 92 ILE A O 1
ATOM 729 N N . THR A 1 93 ? 10.776 10.834 3.721 1.00 75.50 93 THR A N 1
ATOM 730 C CA . THR A 1 93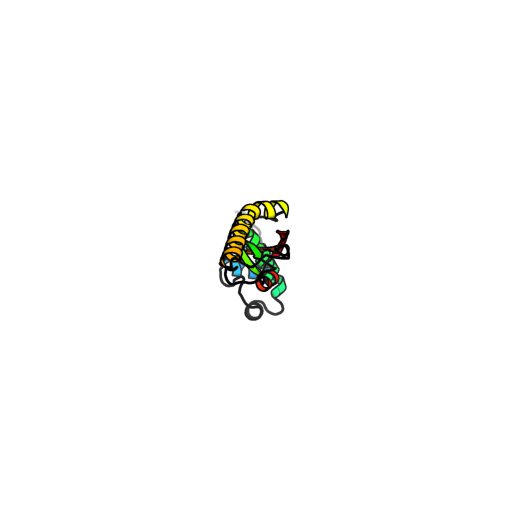 ? 11.095 10.952 5.143 1.00 75.50 93 THR A CA 1
ATOM 731 C C . THR A 1 93 ? 9.817 10.976 5.994 1.00 75.50 93 THR A C 1
ATOM 733 O O . THR A 1 93 ? 8.751 11.381 5.516 1.00 75.50 93 THR A O 1
ATOM 736 N N . PRO A 1 94 ? 9.884 10.581 7.277 1.00 70.50 94 PRO A N 1
ATOM 737 C CA . PRO A 1 94 ? 8.765 10.734 8.208 1.00 70.50 94 PRO A CA 1
ATOM 738 C C . PRO A 1 94 ? 8.195 12.158 8.257 1.00 70.50 94 PRO A C 1
ATOM 740 O O . PRO A 1 94 ? 6.982 12.338 8.340 1.00 70.50 94 PRO A O 1
ATOM 743 N N . GLU A 1 95 ? 9.055 13.174 8.178 1.00 74.44 95 GLU A N 1
ATOM 744 C CA . GLU A 1 95 ? 8.672 14.585 8.192 1.00 74.44 95 GLU A CA 1
ATOM 745 C C . GLU A 1 95 ? 7.854 14.969 6.954 1.00 74.44 95 GLU A C 1
ATOM 747 O O . GLU A 1 95 ? 6.825 15.638 7.074 1.00 74.44 95 GLU A O 1
ATOM 752 N N . GLU A 1 96 ? 8.273 14.514 5.773 1.00 76.38 96 GLU A N 1
ATOM 753 C CA . GLU A 1 96 ? 7.552 14.734 4.515 1.00 76.38 96 GLU A CA 1
ATOM 754 C C . GLU A 1 96 ? 6.216 13.985 4.501 1.00 76.38 96 GLU A C 1
ATOM 756 O O . GLU A 1 96 ? 5.186 14.565 4.153 1.00 76.38 96 GLU A O 1
ATOM 761 N N . ALA A 1 97 ? 6.202 12.730 4.963 1.00 72.94 97 ALA A N 1
ATOM 762 C CA . ALA A 1 97 ? 4.975 11.951 5.101 1.00 72.94 97 ALA A CA 1
ATOM 763 C C . ALA A 1 97 ? 3.991 12.638 6.065 1.00 72.94 97 ALA A C 1
ATOM 765 O O . ALA A 1 97 ? 2.801 12.768 5.769 1.00 72.94 97 ALA A O 1
ATOM 766 N N . GLY A 1 98 ? 4.484 13.145 7.198 1.00 73.00 98 GLY A N 1
ATOM 767 C CA . GLY A 1 98 ? 3.684 13.909 8.151 1.00 73.00 98 GLY A CA 1
ATOM 768 C C . GLY A 1 98 ? 3.147 15.217 7.588 1.00 73.00 98 GLY A C 1
ATOM 769 O O . GLY A 1 98 ? 1.975 15.532 7.810 1.00 73.00 98 GLY A O 1
ATOM 770 N N . ALA A 1 99 ? 3.949 15.948 6.815 1.00 76.50 99 ALA A N 1
ATOM 771 C CA . ALA A 1 99 ? 3.501 17.162 6.144 1.00 76.50 99 ALA A CA 1
ATOM 772 C C . ALA A 1 99 ? 2.361 16.869 5.155 1.00 76.50 99 ALA A C 1
ATOM 774 O O . ALA A 1 99 ? 1.328 17.542 5.213 1.00 76.50 99 ALA A O 1
ATOM 775 N N . TYR A 1 100 ? 2.499 15.830 4.324 1.00 77.44 100 TYR A N 1
ATOM 776 C CA . TYR A 1 100 ? 1.488 15.438 3.336 1.00 77.44 100 TYR A CA 1
ATOM 777 C C . TYR A 1 100 ? 0.142 15.081 3.954 1.00 77.44 100 TYR A C 1
ATOM 779 O O . TYR A 1 100 ? -0.910 15.519 3.483 1.00 77.44 100 TYR A O 1
ATOM 787 N N . PHE A 1 101 ? 0.163 14.323 5.042 1.00 76.69 101 PHE A N 1
ATOM 788 C CA . PHE A 1 101 ? -1.063 13.830 5.650 1.00 76.69 101 PHE A CA 1
ATOM 789 C C . PHE A 1 101 ? -1.665 14.759 6.704 1.00 76.69 101 PHE A C 1
ATOM 791 O O . PHE A 1 101 ? -2.812 14.549 7.092 1.00 76.69 101 PHE A O 1
ATOM 798 N N . SER A 1 102 ? -0.952 15.802 7.137 1.00 76.31 102 SER A N 1
ATOM 799 C CA . SER A 1 102 ? -1.387 16.704 8.213 1.00 76.31 102 SER A CA 1
ATOM 800 C C . SER A 1 102 ? -2.793 17.290 8.004 1.00 76.31 102 SER A C 1
ATOM 802 O O . SER A 1 102 ? -3.634 17.213 8.903 1.00 76.31 102 SER A O 1
ATOM 804 N N . ALA A 1 103 ? -3.083 17.816 6.810 1.00 74.88 103 ALA A N 1
ATOM 805 C CA . ALA A 1 103 ? -4.384 18.401 6.483 1.00 74.88 103 ALA A CA 1
ATOM 806 C C . ALA A 1 103 ? -5.499 17.342 6.428 1.00 74.88 103 ALA A C 1
ATOM 808 O O . ALA A 1 103 ? -6.558 17.522 7.026 1.00 74.88 103 ALA A O 1
ATOM 809 N N . ARG A 1 104 ? -5.241 16.200 5.777 1.00 74.00 104 ARG A N 1
ATOM 810 C CA . ARG A 1 104 ? -6.205 15.090 5.672 1.00 74.00 104 ARG A CA 1
ATOM 811 C C . ARG A 1 104 ? -6.507 14.452 7.021 1.00 74.00 104 ARG A C 1
ATOM 813 O O . ARG A 1 104 ? -7.654 14.115 7.300 1.00 74.00 104 ARG A O 1
ATOM 820 N N . LEU A 1 105 ? -5.495 14.342 7.875 1.00 73.25 105 LEU A N 1
ATOM 821 C CA . LEU A 1 105 ? -5.645 13.868 9.241 1.00 73.25 105 LEU A CA 1
ATOM 822 C C . LEU A 1 105 ? -6.507 14.835 10.065 1.00 73.25 105 LEU A C 1
ATOM 824 O O . LEU A 1 105 ? -7.370 14.390 10.816 1.00 73.25 105 LEU A O 1
ATOM 828 N N . ALA A 1 106 ? -6.326 16.150 9.908 1.00 74.31 106 ALA A N 1
ATOM 829 C CA . ALA A 1 106 ? -7.172 17.144 10.568 1.00 74.31 106 ALA A CA 1
ATOM 830 C C . ALA A 1 106 ? -8.640 17.059 10.105 1.00 74.31 106 ALA A C 1
ATOM 832 O O . ALA A 1 106 ? -9.537 17.031 10.947 1.00 74.31 106 ALA A O 1
ATOM 833 N N . GLU A 1 107 ? -8.887 16.940 8.796 1.00 73.94 107 GLU A N 1
ATOM 834 C CA . GLU A 1 107 ? -10.233 16.751 8.228 1.00 73.94 107 GLU A CA 1
ATOM 835 C C . GLU A 1 107 ? -10.909 15.478 8.759 1.00 73.94 107 GLU A C 1
ATOM 837 O O . GLU A 1 107 ? -12.067 15.512 9.184 1.00 73.94 107 GLU A O 1
ATOM 842 N N . TYR A 1 108 ? -10.182 14.355 8.773 1.00 71.94 108 TYR A N 1
ATOM 843 C CA . TYR A 1 108 ? -10.688 13.084 9.289 1.00 71.94 108 TYR A CA 1
ATOM 844 C C . TYR A 1 108 ? -11.084 13.191 10.766 1.00 71.94 108 TYR A C 1
ATOM 846 O O . TYR A 1 108 ? -12.169 12.746 11.136 1.00 71.94 108 TYR A O 1
ATOM 854 N N . ARG A 1 109 ? -10.257 13.848 11.593 1.00 70.56 109 ARG A N 1
ATOM 855 C CA . ARG A 1 109 ? -10.537 14.064 13.022 1.00 70.56 109 ARG A CA 1
ATOM 856 C C . ARG A 1 109 ? -11.804 14.873 13.257 1.00 70.56 109 ARG A C 1
ATOM 858 O O . ARG A 1 109 ? -12.575 14.529 14.144 1.00 70.56 109 ARG A O 1
ATOM 865 N N . GLU A 1 110 ? -12.010 15.952 12.510 1.00 71.19 110 GLU A N 1
ATOM 866 C CA . GLU A 1 110 ? -13.207 16.784 12.677 1.00 71.19 110 GLU A CA 1
ATOM 867 C C . GLU A 1 110 ? -14.477 16.023 12.280 1.00 71.19 110 GLU A C 1
ATOM 869 O O . GLU A 1 110 ? -15.484 16.098 12.983 1.00 71.19 110 GLU A O 1
ATOM 874 N N . ARG A 1 111 ? -14.415 15.214 11.215 1.00 67.62 111 ARG A N 1
ATOM 875 C CA . ARG A 1 111 ? -15.531 14.350 10.813 1.00 67.62 111 ARG A CA 1
ATOM 876 C C . ARG A 1 111 ? -15.836 13.273 11.854 1.00 67.62 111 ARG A C 1
ATOM 878 O O . ARG A 1 111 ? -17.004 13.052 12.157 1.00 67.62 111 ARG A O 1
ATOM 885 N N . ASP A 1 112 ? -14.809 12.613 12.383 1.00 66.81 112 ASP A N 1
ATOM 886 C CA . ASP A 1 112 ? -14.978 11.546 13.374 1.00 66.81 112 ASP A CA 1
ATOM 887 C C . ASP A 1 112 ? -15.542 12.102 14.690 1.00 66.81 112 ASP A C 1
ATOM 889 O O . ASP A 1 112 ? -16.543 11.605 15.196 1.00 66.81 112 ASP A O 1
ATOM 893 N N . LYS A 1 113 ? -15.018 13.241 15.170 1.00 64.00 113 LYS A N 1
ATOM 894 C CA . LYS A 1 113 ? -15.598 13.967 16.314 1.00 64.00 113 LYS A CA 1
ATOM 895 C C . LYS A 1 113 ? -17.062 14.344 16.087 1.00 64.00 113 LYS A C 1
ATOM 897 O O . LYS A 1 113 ? -17.865 14.205 17.004 1.00 64.00 113 LYS A O 1
ATOM 902 N N . ALA A 1 114 ? -17.409 14.850 14.903 1.00 59.47 114 ALA A N 1
ATOM 903 C CA . ALA A 1 114 ? -18.782 15.237 14.590 1.00 59.47 114 ALA A CA 1
ATOM 904 C C . ALA A 1 114 ? -19.730 14.026 14.603 1.00 59.47 114 ALA A C 1
ATOM 906 O O . ALA A 1 114 ? -20.791 14.1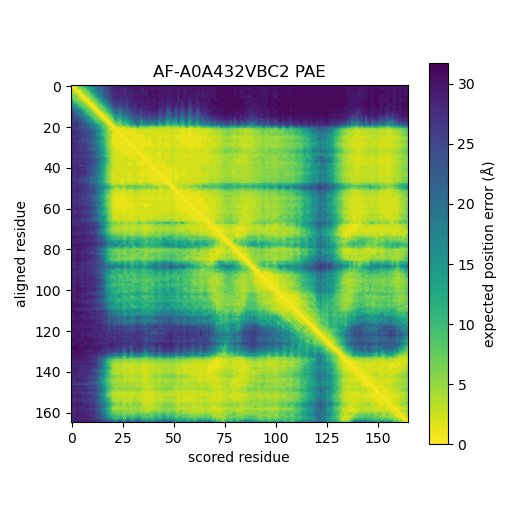01 15.218 1.00 59.47 114 ALA A O 1
ATOM 907 N N . ALA A 1 115 ? -19.317 12.902 14.008 1.00 60.19 115 ALA A N 1
ATOM 908 C CA . ALA A 1 115 ? -20.086 11.658 14.015 1.00 60.19 115 ALA A CA 1
ATOM 909 C C . ALA A 1 115 ? -20.238 11.070 15.430 1.00 60.19 115 ALA A C 1
ATOM 911 O O . ALA A 1 115 ? -21.310 10.585 15.792 1.00 60.19 115 ALA A O 1
ATOM 912 N N . GLU A 1 116 ? -19.194 11.152 16.261 1.00 59.12 116 GLU A N 1
ATOM 913 C CA . GLU A 1 116 ? -19.270 10.744 17.665 1.00 59.12 116 GLU A CA 1
ATOM 914 C C . GLU A 1 116 ? -20.251 11.618 18.461 1.00 59.12 116 GLU A C 1
ATOM 916 O O . GLU A 1 116 ? -21.075 11.077 19.197 1.00 59.12 116 GLU A O 1
ATOM 921 N N . ILE A 1 117 ? -20.198 12.946 18.306 1.00 59.50 117 ILE A N 1
ATOM 922 C CA . ILE A 1 117 ? -21.092 13.889 19.002 1.00 59.50 117 ILE A CA 1
ATOM 923 C C . ILE A 1 117 ? -22.549 13.684 18.573 1.00 59.50 117 ILE A C 1
ATOM 925 O O . ILE A 1 117 ? -23.424 13.652 19.430 1.00 59.50 117 ILE A O 1
ATOM 929 N N . GLU A 1 118 ? -22.811 13.494 17.278 1.00 59.34 118 GLU A N 1
ATOM 930 C CA . GLU A 1 118 ? -24.162 13.245 16.755 1.00 59.34 118 GLU A CA 1
ATOM 931 C C . GLU A 1 118 ? -24.754 11.918 17.268 1.00 59.34 118 GLU A C 1
ATOM 933 O O . GLU A 1 118 ? -25.968 11.786 17.420 1.00 59.34 118 GLU A O 1
ATOM 938 N N . SER A 1 119 ? -23.901 10.938 17.583 1.00 59.91 119 SER A N 1
ATOM 939 C CA . SER A 1 119 ? -24.324 9.631 18.101 1.00 59.91 119 SER A CA 1
ATOM 940 C C . SER A 1 119 ? -24.576 9.589 19.615 1.00 59.91 119 SER A C 1
ATOM 942 O O . SER A 1 119 ? -25.143 8.611 20.113 1.00 59.91 119 SER A O 1
ATOM 944 N N . LEU A 1 120 ? -24.151 10.613 20.365 1.00 60.41 120 LEU A N 1
ATOM 945 C CA . LEU A 1 120 ? -24.259 10.634 21.821 1.00 60.41 120 LEU A CA 1
ATOM 946 C C . LEU A 1 120 ? -25.535 11.364 22.259 1.00 60.41 120 LEU A C 1
ATOM 948 O O . LEU A 1 120 ? -25.725 12.525 21.907 1.00 60.41 120 LEU A O 1
ATOM 952 N N . PRO A 1 121 ? -26.405 10.732 23.066 1.00 64.19 121 PRO A N 1
ATOM 953 C CA . PRO A 1 121 ? -27.534 11.438 23.651 1.00 64.19 121 PRO A CA 1
ATOM 954 C C . PRO A 1 121 ? -27.044 12.511 24.638 1.00 64.19 121 PRO A C 1
ATOM 956 O O . PRO A 1 121 ? -26.038 12.318 25.326 1.00 64.19 121 PRO A O 1
ATOM 959 N N . ASP A 1 122 ? -27.789 13.620 24.730 1.00 68.06 122 ASP A N 1
ATOM 960 C CA . ASP A 1 122 ? -27.438 14.867 25.445 1.00 68.06 122 ASP A CA 1
ATOM 961 C C . ASP A 1 122 ? -26.988 14.694 26.911 1.00 68.06 122 ASP A C 1
ATOM 963 O O . ASP A 1 122 ? -26.430 15.604 27.524 1.00 68.06 122 ASP A O 1
ATOM 967 N N . ASN A 1 123 ? -27.248 13.533 27.507 1.00 72.62 123 ASN A N 1
ATOM 968 C CA . ASN A 1 123 ? -26.977 13.207 28.900 1.00 72.62 123 ASN A CA 1
ATOM 969 C C . ASN A 1 123 ? -25.692 12.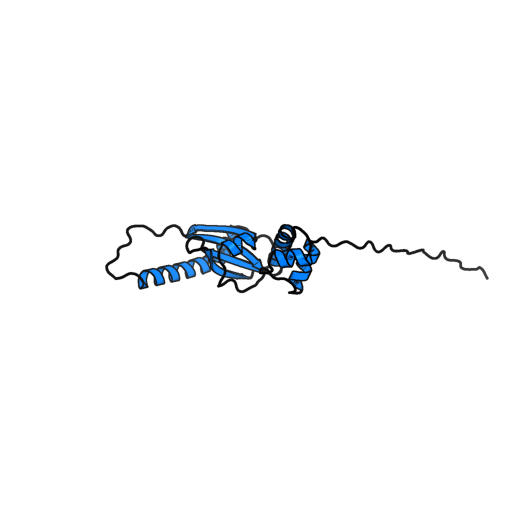389 29.131 1.00 72.62 123 ASN A C 1
ATOM 971 O O . ASN A 1 123 ? -25.429 12.000 30.272 1.00 72.62 123 ASN A O 1
ATOM 975 N N . VAL A 1 124 ? -24.898 12.102 28.097 1.00 60.75 124 VAL A N 1
ATOM 976 C CA . VAL A 1 124 ? -23.664 11.311 28.228 1.00 60.75 124 VAL A CA 1
ATOM 977 C C . VAL A 1 124 ? -22.439 12.221 28.299 1.00 60.75 124 VAL A C 1
ATOM 979 O O . VAL A 1 124 ? -22.059 12.870 27.330 1.00 60.75 124 VAL A O 1
ATOM 982 N N . VAL A 1 125 ? -21.763 12.218 29.452 1.00 56.94 125 VAL A N 1
ATOM 983 C CA . VAL A 1 125 ? -20.460 12.875 29.641 1.00 56.94 125 VAL A CA 1
ATOM 984 C C . VAL A 1 125 ? -19.351 11.833 29.499 1.00 56.94 125 VAL A C 1
ATOM 986 O O . VAL A 1 125 ? -19.338 10.831 30.215 1.00 56.94 125 VAL A O 1
ATOM 989 N N . ARG A 1 126 ? -18.392 12.063 28.592 1.00 57.16 126 ARG A N 1
ATOM 990 C CA . ARG A 1 126 ? -17.204 11.203 28.468 1.00 57.16 126 ARG A CA 1
ATOM 991 C C . ARG A 1 126 ? -16.314 11.344 29.705 1.00 57.16 126 ARG A C 1
ATOM 993 O O . ARG A 1 126 ? -15.814 12.424 29.999 1.00 57.16 126 ARG A O 1
ATOM 1000 N N . LEU A 1 127 ? -16.081 10.227 30.395 1.00 48.62 127 LEU A N 1
ATOM 1001 C CA . LEU A 1 127 ? -15.193 10.146 31.565 1.00 48.62 127 LEU A CA 1
ATOM 1002 C C . LEU A 1 127 ? -13.717 9.931 31.197 1.00 48.62 127 LEU A C 1
ATOM 1004 O O . LEU A 1 127 ? -12.839 10.139 32.033 1.00 48.62 127 LEU A O 1
ATOM 1008 N N . HIS A 1 128 ? -13.430 9.529 29.957 1.00 44.00 128 HIS A N 1
ATOM 1009 C CA . HIS A 1 128 ? -12.073 9.283 29.482 1.00 44.00 128 HIS A CA 1
ATOM 1010 C C . HIS A 1 128 ? -11.785 10.093 28.216 1.00 44.00 128 HIS A C 1
ATOM 1012 O O . HIS A 1 128 ? -12.658 10.177 27.345 1.00 44.00 128 HIS A O 1
ATOM 1018 N N . PRO A 1 129 ? -10.578 10.676 28.090 1.00 51.56 129 PRO A N 1
ATOM 1019 C CA . PRO A 1 129 ? -10.140 11.222 26.817 1.00 51.56 129 PRO A CA 1
ATOM 1020 C C . PRO A 1 129 ? -10.139 10.100 25.766 1.00 51.56 129 PRO A C 1
ATOM 1022 O O . PRO A 1 129 ? -9.867 8.945 26.120 1.00 51.56 129 PRO A O 1
ATOM 1025 N N . PRO A 1 130 ? -10.447 10.406 24.492 1.00 55.09 130 PRO A N 1
ATOM 1026 C CA . PRO A 1 130 ? -10.310 9.427 23.423 1.00 55.09 130 PRO A CA 1
ATOM 1027 C C . PRO A 1 130 ? -8.889 8.853 23.455 1.00 55.09 130 PRO A C 1
ATOM 1029 O O . PRO A 1 130 ? -7.919 9.584 23.690 1.00 55.09 130 PRO A O 1
ATOM 1032 N N . LYS A 1 131 ? -8.766 7.530 23.289 1.00 57.00 131 LYS A N 1
ATOM 1033 C CA . LYS A 1 131 ? -7.455 6.893 23.124 1.00 57.00 131 LYS A CA 1
ATOM 1034 C C . LYS A 1 131 ? -6.738 7.597 21.972 1.00 57.00 131 LYS A C 1
ATOM 1036 O O . LYS A 1 131 ? -7.379 7.939 20.984 1.00 57.00 131 LYS A O 1
ATOM 1041 N N . ARG A 1 132 ? -5.429 7.825 22.111 1.00 57.94 132 ARG A N 1
ATOM 1042 C CA . ARG A 1 132 ? -4.615 8.358 21.011 1.00 57.94 132 ARG A CA 1
ATOM 1043 C C . ARG A 1 132 ? -4.789 7.453 19.797 1.00 57.94 132 ARG A C 1
ATOM 1045 O O . ARG A 1 132 ? -4.407 6.287 19.872 1.00 57.94 132 ARG A O 1
ATOM 1052 N N . THR A 1 133 ? -5.356 7.979 18.719 1.00 63.53 133 THR A N 1
ATOM 1053 C CA . THR A 1 133 ? -5.577 7.204 17.499 1.00 63.53 133 THR A CA 1
ATOM 1054 C C . THR A 1 133 ? -4.242 7.019 16.795 1.00 63.53 133 THR A C 1
ATOM 1056 O O . THR A 1 133 ? -3.552 8.007 16.525 1.00 63.53 133 THR A O 1
ATOM 1059 N N . ARG A 1 134 ? -3.845 5.766 16.546 1.00 79.06 134 ARG A N 1
ATOM 1060 C CA . ARG A 1 134 ? -2.625 5.439 15.805 1.00 79.06 134 ARG A CA 1
ATOM 1061 C C . ARG A 1 134 ? -2.955 5.301 14.323 1.00 79.06 134 ARG A C 1
ATOM 1063 O O . ARG A 1 134 ? -3.870 4.569 13.957 1.00 79.06 134 ARG A O 1
ATOM 1070 N N . PHE A 1 135 ? -2.191 5.993 13.489 1.00 82.88 135 PHE A N 1
ATOM 1071 C CA . PHE A 1 135 ? -2.321 5.929 12.040 1.00 82.88 135 PHE A CA 1
ATOM 1072 C C . PHE A 1 135 ? -1.031 5.419 11.428 1.00 82.88 135 PHE A C 1
ATOM 1074 O O . PHE A 1 135 ? 0.044 5.910 11.776 1.00 82.88 135 PHE A O 1
ATOM 1081 N N . SER A 1 136 ? -1.155 4.490 10.489 1.00 86.81 136 SER A N 1
ATOM 1082 C CA . SER A 1 136 ? -0.034 3.914 9.753 1.00 86.81 136 SER A CA 1
ATOM 1083 C C . SER A 1 136 ? -0.109 4.316 8.283 1.00 86.81 136 SER A C 1
ATOM 1085 O O . SER A 1 136 ? -1.190 4.366 7.694 1.00 86.81 136 SER A O 1
ATOM 1087 N N . ILE A 1 137 ? 1.040 4.641 7.694 1.00 87.38 137 ILE A N 1
ATOM 1088 C CA . ILE A 1 137 ? 1.170 5.043 6.294 1.00 87.38 137 ILE A CA 1
ATOM 1089 C C . ILE A 1 137 ? 1.908 3.951 5.535 1.00 87.38 137 ILE A C 1
ATOM 1091 O O . ILE A 1 137 ? 2.996 3.530 5.937 1.00 87.38 137 ILE A O 1
ATOM 1095 N N . TYR A 1 138 ? 1.327 3.544 4.413 1.00 88.94 138 TYR A N 1
ATOM 1096 C CA . TYR A 1 138 ? 1.846 2.502 3.542 1.00 88.94 138 TYR A CA 1
ATOM 1097 C C . TYR A 1 138 ? 2.053 3.027 2.128 1.00 88.94 138 TYR A C 1
ATOM 1099 O O . TYR A 1 138 ? 1.239 3.800 1.625 1.00 88.94 138 TYR A O 1
ATOM 1107 N N . ARG A 1 139 ? 3.113 2.571 1.463 1.00 89.50 139 ARG A N 1
ATOM 1108 C CA . ARG A 1 139 ? 3.310 2.771 0.025 1.00 89.50 139 ARG A CA 1
ATOM 1109 C C . ARG A 1 139 ? 2.691 1.606 -0.734 1.00 89.50 139 ARG A C 1
ATOM 1111 O O . ARG A 1 139 ? 2.986 0.443 -0.446 1.00 89.50 139 ARG A O 1
ATOM 1118 N N . LEU A 1 140 ? 1.837 1.933 -1.699 1.00 91.50 140 LEU A N 1
ATOM 1119 C CA . LEU A 1 140 ? 1.108 0.978 -2.529 1.00 91.50 140 LEU A CA 1
ATOM 1120 C C . LEU A 1 140 ? 0.903 1.520 -3.950 1.00 91.50 140 LEU A C 1
ATOM 1122 O O . LEU A 1 140 ? 0.934 2.733 -4.142 1.00 91.50 140 LEU A O 1
ATOM 1126 N N . PRO A 1 141 ? 0.647 0.659 -4.950 1.00 91.12 141 PRO A N 1
ATOM 1127 C CA . PRO A 1 141 ? 0.248 1.107 -6.286 1.00 91.12 141 PRO A CA 1
ATOM 1128 C C . PRO A 1 141 ? -1.013 1.987 -6.247 1.00 91.12 141 PRO A C 1
ATOM 1130 O O . PRO A 1 141 ? -1.806 1.872 -5.315 1.00 91.12 141 PRO A O 1
ATOM 1133 N N . ILE A 1 142 ? -1.261 2.835 -7.246 1.00 88.81 142 ILE A N 1
ATOM 1134 C CA . ILE A 1 142 ? -2.526 3.591 -7.297 1.00 88.81 142 ILE A CA 1
ATOM 1135 C C . ILE A 1 142 ? -3.713 2.623 -7.414 1.00 88.81 142 ILE A C 1
ATOM 1137 O O . ILE A 1 142 ? -3.719 1.716 -8.248 1.00 88.81 142 ILE A O 1
ATOM 1141 N N . GLY A 1 143 ? -4.735 2.821 -6.580 1.00 88.06 143 GLY A N 1
ATOM 1142 C CA . GLY A 1 143 ? -5.937 1.994 -6.580 1.00 88.06 143 GLY A CA 1
ATOM 1143 C C . GLY A 1 143 ? -6.989 2.452 -5.572 1.00 88.06 143 GLY A C 1
ATOM 1144 O O . GLY A 1 143 ? -6.751 3.333 -4.752 1.00 88.06 143 GLY A O 1
ATOM 1145 N N . ASP A 1 144 ? -8.173 1.844 -5.639 1.00 89.44 144 ASP A N 1
ATOM 1146 C CA . ASP A 1 144 ? -9.216 2.027 -4.625 1.00 89.44 144 ASP A CA 1
ATOM 1147 C C . ASP A 1 144 ? -8.971 1.063 -3.461 1.00 89.44 144 ASP A C 1
ATOM 1149 O O . ASP A 1 144 ? -8.986 -0.149 -3.670 1.00 89.44 144 ASP A O 1
ATOM 1153 N N . TYR A 1 145 ? -8.757 1.603 -2.260 1.00 90.06 145 TYR A N 1
ATOM 1154 C CA . TYR A 1 145 ? -8.509 0.865 -1.014 1.00 90.06 145 TYR A CA 1
ATOM 1155 C C . TYR A 1 145 ? -9.621 1.044 0.025 1.00 90.06 145 TYR A C 1
ATOM 1157 O O . TYR A 1 145 ? -9.483 0.625 1.171 1.00 90.06 145 TYR A O 1
ATOM 1165 N N . SER A 1 146 ? -10.746 1.654 -0.356 1.00 86.62 146 SER A N 1
ATOM 1166 C CA . SER A 1 146 ? -11.824 2.051 0.563 1.00 86.62 146 SER A CA 1
ATOM 1167 C C . SER A 1 146 ? -12.445 0.906 1.373 1.00 86.62 146 SER A C 1
ATOM 1169 O O . SER A 1 146 ? -13.095 1.154 2.389 1.00 86.62 146 SER A O 1
ATOM 1171 N N . LYS A 1 147 ? -12.259 -0.344 0.933 1.00 88.19 147 LYS A N 1
ATOM 1172 C CA . LYS A 1 147 ? -12.775 -1.558 1.584 1.00 88.19 147 LYS A CA 1
ATOM 1173 C C . LYS A 1 147 ? -11.712 -2.357 2.339 1.00 88.19 147 LYS A C 1
ATOM 1175 O O . LYS A 1 147 ? -12.065 -3.348 2.975 1.00 88.19 147 LYS A O 1
ATOM 1180 N N . ASP A 1 148 ? -10.446 -1.964 2.245 1.00 89.25 148 ASP A N 1
ATOM 1181 C CA . ASP A 1 148 ? -9.337 -2.716 2.822 1.00 89.25 148 ASP A CA 1
ATOM 1182 C C . ASP A 1 148 ? -9.061 -2.315 4.276 1.00 89.25 148 ASP A C 1
ATOM 1184 O O . ASP A 1 148 ? -9.478 -1.255 4.759 1.00 89.25 148 ASP A O 1
ATOM 1188 N N . THR A 1 149 ? -8.369 -3.209 4.982 1.00 87.94 149 THR A N 1
ATOM 1189 C CA . THR A 1 149 ? -8.008 -3.068 6.397 1.00 87.94 149 THR A CA 1
ATOM 1190 C C . THR A 1 149 ? -6.489 -3.022 6.588 1.00 87.94 149 THR A C 1
ATOM 1192 O O . THR A 1 149 ? -5.733 -3.382 5.687 1.00 87.94 149 THR A O 1
ATOM 1195 N N . THR A 1 150 ? -6.019 -2.672 7.788 1.00 84.19 150 THR A N 1
ATOM 1196 C CA . THR A 1 150 ? -4.588 -2.650 8.134 1.00 84.19 150 THR A CA 1
ATOM 1197 C C . THR A 1 150 ? -3.908 -3.980 7.850 1.00 84.19 150 THR A C 1
ATOM 1199 O O . THR A 1 150 ? -2.808 -3.975 7.318 1.00 84.19 150 THR A O 1
ATOM 1202 N N . ALA A 1 151 ? -4.575 -5.117 8.069 1.00 87.56 151 ALA A N 1
ATOM 1203 C CA . ALA A 1 151 ? -3.998 -6.423 7.744 1.00 87.56 151 ALA A CA 1
ATOM 1204 C C . ALA A 1 151 ? -3.653 -6.562 6.248 1.00 87.56 151 ALA A C 1
ATOM 1206 O O . ALA A 1 151 ? -2.617 -7.125 5.902 1.00 87.56 151 ALA A O 1
ATOM 1207 N N . PHE A 1 152 ? -4.487 -6.011 5.357 1.00 91.38 152 PHE A N 1
ATOM 1208 C CA . PHE A 1 152 ? -4.171 -5.948 3.930 1.00 91.38 152 PHE A CA 1
ATOM 1209 C C . PHE A 1 152 ? -2.958 -5.043 3.682 1.00 91.38 152 PHE A C 1
ATOM 1211 O O . PHE A 1 152 ? -2.042 -5.425 2.957 1.00 91.38 152 PHE A O 1
ATOM 1218 N N . PHE A 1 153 ? -2.909 -3.867 4.307 1.00 89.44 153 PHE A N 1
ATOM 1219 C CA . PHE A 1 153 ? -1.801 -2.931 4.119 1.00 89.44 153 PHE A CA 1
ATOM 1220 C C . PHE A 1 153 ? -0.465 -3.464 4.663 1.00 89.44 153 PHE A C 1
ATOM 1222 O O . PHE A 1 153 ? 0.554 -3.320 3.999 1.00 89.44 153 PHE A O 1
ATOM 1229 N N . GLU A 1 154 ? -0.452 -4.150 5.803 1.00 88.06 154 GLU A N 1
ATOM 1230 C CA . GLU A 1 154 ? 0.741 -4.802 6.363 1.00 88.06 154 GLU A CA 1
ATOM 1231 C C . GLU A 1 154 ? 1.232 -5.965 5.493 1.00 88.06 154 GLU A C 1
ATOM 1233 O O . GLU A 1 154 ? 2.437 -6.165 5.291 1.00 88.06 154 GLU A O 1
ATOM 1238 N N . GLU A 1 155 ? 0.293 -6.746 4.955 1.00 89.69 155 GLU A N 1
ATOM 1239 C CA . GLU A 1 155 ? 0.615 -7.861 4.077 1.00 89.69 155 GLU A CA 1
ATOM 1240 C C . GLU A 1 155 ? 1.222 -7.351 2.757 1.00 89.69 155 GLU A C 1
ATOM 1242 O O . GLU A 1 155 ? 2.253 -7.874 2.313 1.00 89.69 155 GLU A O 1
ATOM 1247 N N . ARG A 1 156 ? 0.610 -6.323 2.152 1.00 89.06 156 ARG A N 1
ATOM 1248 C CA . ARG A 1 156 ? 0.844 -5.909 0.757 1.00 89.06 156 ARG A CA 1
ATOM 1249 C C . ARG A 1 156 ? 1.721 -4.678 0.586 1.00 89.06 156 ARG A C 1
ATOM 1251 O O . ARG A 1 156 ? 2.472 -4.610 -0.381 1.00 89.06 156 ARG A O 1
ATOM 1258 N N . GLY A 1 157 ? 1.582 -3.706 1.473 1.00 84.88 157 GLY A N 1
ATOM 1259 C CA . GLY A 1 157 ? 2.260 -2.424 1.396 1.00 84.88 157 GLY A CA 1
ATOM 1260 C C . GLY A 1 157 ? 3.640 -2.450 2.028 1.00 84.88 157 GLY A C 1
ATOM 1261 O O . GLY A 1 157 ? 3.987 -3.322 2.832 1.00 84.88 157 GLY A O 1
ATOM 1262 N N . GLU A 1 158 ? 4.431 -1.449 1.672 1.00 85.81 158 GLU A N 1
ATOM 1263 C CA . GLU A 1 158 ? 5.612 -1.089 2.442 1.00 85.81 158 GLU A CA 1
ATOM 1264 C C . GLU A 1 158 ? 5.191 -0.126 3.549 1.00 85.81 158 GLU A C 1
ATOM 1266 O O . GLU A 1 158 ? 4.619 0.926 3.271 1.00 85.81 158 GLU A O 1
ATOM 1271 N N . PHE A 1 159 ? 5.462 -0.487 4.802 1.00 86.88 159 PHE A N 1
ATOM 1272 C CA . PHE A 1 159 ? 5.273 0.421 5.927 1.00 86.88 159 PHE A CA 1
ATOM 1273 C C . PHE A 1 159 ? 6.281 1.570 5.842 1.00 86.88 159 PHE A C 1
ATOM 1275 O O . PHE A 1 159 ? 7.487 1.333 5.794 1.00 86.88 159 PHE A O 1
ATOM 1282 N N . ILE A 1 160 ? 5.778 2.801 5.867 1.00 84.62 160 ILE A N 1
ATOM 1283 C CA . ILE A 1 160 ? 6.591 4.014 5.773 1.00 84.62 160 ILE A CA 1
ATOM 1284 C C . ILE A 1 160 ? 6.739 4.658 7.147 1.00 84.62 160 ILE A C 1
ATOM 1286 O O . ILE A 1 160 ? 7.848 4.934 7.602 1.00 84.62 160 ILE A O 1
ATOM 1290 N N . TRP A 1 161 ? 5.615 4.922 7.815 1.00 80.06 161 TRP A N 1
ATOM 1291 C CA . TRP A 1 161 ? 5.611 5.692 9.052 1.00 80.06 161 TRP A CA 1
ATOM 1292 C C . TRP A 1 161 ? 4.330 5.479 9.862 1.00 80.06 161 TRP A C 1
ATOM 1294 O O . TRP A 1 161 ? 3.310 5.047 9.328 1.00 80.06 161 TRP A O 1
ATOM 1304 N N . GLN A 1 162 ? 4.382 5.822 11.151 1.00 80.94 162 GLN A N 1
ATOM 1305 C CA . GLN A 1 162 ? 3.224 5.855 12.039 1.00 80.94 162 GLN A CA 1
ATOM 1306 C C . GLN A 1 162 ? 3.144 7.196 12.770 1.00 80.94 162 GLN A C 1
ATOM 1308 O O . GLN A 1 162 ? 4.160 7.734 13.215 1.00 80.94 162 GLN A O 1
ATOM 1313 N N . THR A 1 163 ? 1.932 7.702 12.956 1.00 72.44 163 THR A N 1
ATOM 1314 C CA . THR A 1 163 ? 1.660 8.917 13.727 1.00 72.44 163 THR A CA 1
ATOM 1315 C C . THR A 1 163 ? 0.537 8.693 14.733 1.00 72.44 163 THR A C 1
ATOM 1317 O O . THR A 1 163 ? -0.196 7.706 14.665 1.00 72.44 163 THR A O 1
ATOM 1320 N N . TYR A 1 164 ? 0.421 9.609 15.691 1.00 70.50 164 TYR A N 1
ATOM 1321 C CA . TYR A 1 164 ? -0.597 9.587 16.735 1.00 70.50 164 TYR A CA 1
ATOM 1322 C C . TYR A 1 164 ? -1.380 10.896 16.707 1.00 70.50 164 TYR A C 1
ATOM 1324 O O . TYR A 1 164 ? -0.784 11.964 16.541 1.00 70.50 164 TYR A O 1
ATOM 1332 N N . ALA A 1 165 ? -2.691 10.819 16.925 1.00 58.84 165 ALA A N 1
ATOM 1333 C CA . ALA A 1 165 ? -3.558 11.986 17.099 1.00 58.84 165 ALA A CA 1
ATOM 1334 C C . ALA A 1 165 ? -4.068 12.149 18.534 1.00 58.84 165 ALA A C 1
ATOM 1336 O O . ALA A 1 165 ? -4.154 11.138 19.267 1.00 58.84 165 ALA A O 1
#